Protein AF-A0A939L7K8-F1 (afdb_monomer_lite)

Secondary structure (DSSP, 8-state):
-EEEE---S-HHHHHHHHHHHHHHHHHTT-EEEEEETTTEEEEE-TT--EEEEEEPP-

Sequence (58 aa):
IDVRVPGHGSAGERWARIKAESERLVRAGGAVLQEFDGHHVVMADPEGNEFCVAAASA

Structure (mmCIF, N/CA/C/O backbone):
data_AF-A0A939L7K8-F1
#
_entry.id   AF-A0A939L7K8-F1
#
loop_
_atom_site.group_PDB
_atom_site.id
_atom_site.type_symbol
_atom_site.label_atom_id
_atom_site.label_alt_id
_atom_site.label_comp_id
_atom_site.label_asym_id
_atom_site.label_entity_id
_atom_site.label_seq_id
_atom_site.pdbx_PDB_ins_code
_atom_site.Cartn_x
_atom_site.Cartn_y
_atom_site.Cartn_z
_atom_site.occupancy
_atom_site.B_iso_or_equiv
_atom_site.auth_seq_id
_atom_site.auth_comp_id
_atom_site.auth_asym_id
_atom_site.auth_atom_id
_atom_site.pdbx_PDB_model_num
ATOM 1 N N . ILE A 1 1 ? 5.222 8.365 8.822 1.00 75.00 1 ILE A N 1
ATOM 2 C CA . ILE A 1 1 ? 6.313 7.357 8.692 1.00 75.00 1 ILE A CA 1
ATOM 3 C C . ILE A 1 1 ? 6.552 7.142 7.195 1.00 75.00 1 ILE A C 1
ATOM 5 O O . ILE A 1 1 ? 5.668 7.510 6.443 1.00 75.00 1 ILE A O 1
ATOM 9 N N . ASP A 1 2 ? 7.688 6.627 6.724 1.00 86.69 2 ASP A N 1
ATOM 10 C CA . ASP A 1 2 ? 7.866 6.301 5.296 1.00 86.69 2 ASP A CA 1
ATOM 11 C C . ASP A 1 2 ? 8.408 4.882 5.164 1.00 86.69 2 ASP A C 1
ATOM 13 O O . ASP A 1 2 ? 9.436 4.538 5.752 1.00 86.69 2 ASP A O 1
ATOM 17 N N . VAL A 1 3 ? 7.712 4.050 4.393 1.00 88.88 3 VAL A N 1
ATOM 18 C CA . VAL A 1 3 ? 8.078 2.654 4.160 1.00 88.88 3 VAL A CA 1
ATOM 19 C C . VAL A 1 3 ? 8.907 2.577 2.883 1.00 88.88 3 VAL A C 1
ATOM 21 O O . VAL A 1 3 ? 8.424 2.839 1.780 1.00 88.88 3 VAL A O 1
ATOM 24 N N . ARG A 1 4 ? 10.180 2.202 3.031 1.00 91.69 4 ARG A N 1
ATOM 25 C CA . ARG A 1 4 ? 11.105 1.986 1.914 1.00 91.69 4 ARG A CA 1
ATOM 26 C C . ARG A 1 4 ? 11.268 0.498 1.657 1.00 91.69 4 ARG A C 1
ATOM 28 O O . ARG A 1 4 ? 11.872 -0.205 2.460 1.00 91.69 4 ARG A O 1
ATOM 35 N N . VAL A 1 5 ? 10.743 0.029 0.529 1.00 89.62 5 VAL A N 1
ATOM 36 C CA . VAL A 1 5 ? 10.833 -1.373 0.117 1.00 89.62 5 VAL A CA 1
ATOM 37 C C . VAL A 1 5 ? 12.211 -1.620 -0.507 1.00 89.62 5 VAL A C 1
ATOM 39 O O . VAL A 1 5 ? 12.505 -1.046 -1.562 1.00 89.62 5 VAL A O 1
ATOM 42 N N . PRO A 1 6 ? 13.084 -2.438 0.111 1.00 85.56 6 PRO A N 1
ATOM 43 C CA . PRO A 1 6 ? 14.397 -2.728 -0.445 1.00 85.56 6 PRO A CA 1
ATOM 44 C C . PRO A 1 6 ? 14.283 -3.640 -1.676 1.00 85.56 6 PRO A C 1
ATOM 46 O O . PRO A 1 6 ? 13.501 -4.595 -1.721 1.00 85.56 6 PRO A O 1
ATOM 49 N N . GLY A 1 7 ? 15.106 -3.372 -2.687 1.00 75.62 7 GLY A N 1
ATOM 50 C CA . GLY A 1 7 ? 15.173 -4.211 -3.878 1.00 75.62 7 GLY A CA 1
ATOM 51 C C . GLY A 1 7 ? 15.782 -3.504 -5.077 1.00 75.62 7 GLY A C 1
ATOM 52 O O . GLY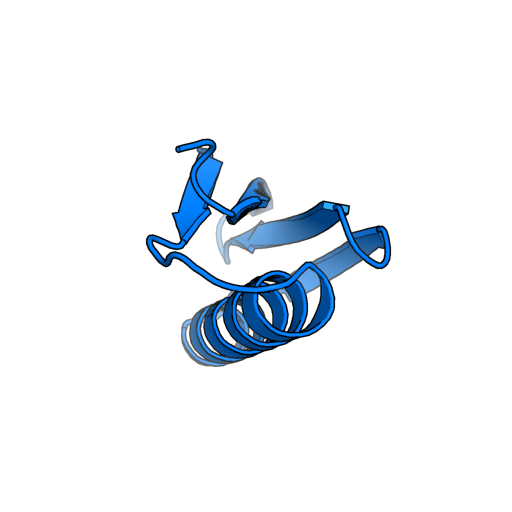 A 1 7 ? 15.455 -2.361 -5.374 1.00 75.62 7 GLY A O 1
ATOM 53 N N . HIS A 1 8 ? 16.655 -4.216 -5.778 1.00 74.44 8 HIS A N 1
ATOM 54 C CA . HIS A 1 8 ? 17.234 -3.813 -7.056 1.00 74.44 8 HIS A CA 1
ATOM 55 C C . HIS A 1 8 ? 16.417 -4.448 -8.187 1.00 74.44 8 HIS A C 1
ATOM 57 O O . HIS A 1 8 ? 15.821 -5.512 -8.006 1.00 74.44 8 HIS A O 1
ATOM 63 N N . GLY A 1 9 ? 16.366 -3.779 -9.336 1.00 81.62 9 GLY A N 1
ATOM 64 C CA . GLY A 1 9 ? 15.603 -4.233 -10.495 1.00 81.62 9 GLY A CA 1
ATOM 65 C C . GLY A 1 9 ? 15.111 -3.080 -11.361 1.00 81.62 9 GLY A C 1
ATOM 66 O O . GLY A 1 9 ? 15.300 -1.898 -11.041 1.00 81.62 9 GLY A O 1
ATOM 67 N N . SER A 1 10 ? 14.470 -3.442 -12.466 1.00 87.06 10 SER A N 1
ATOM 68 C CA . SER A 1 10 ? 13.779 -2.531 -13.378 1.00 87.06 10 SER A CA 1
ATOM 69 C C . SER A 1 10 ? 12.660 -1.747 -12.677 1.00 87.06 10 SER A C 1
ATOM 71 O O . SER A 1 10 ? 12.236 -2.070 -11.566 1.00 87.06 10 SER A O 1
ATOM 73 N N . ALA A 1 11 ? 12.149 -0.700 -13.330 1.00 85.88 11 ALA A N 1
ATOM 74 C CA . ALA A 1 11 ? 11.032 0.083 -12.798 1.00 85.88 11 ALA A CA 1
ATOM 75 C C . ALA A 1 11 ? 9.791 -0.779 -12.508 1.00 85.88 11 ALA A C 1
ATOM 77 O O . ALA A 1 11 ? 9.170 -0.607 -11.462 1.00 85.88 11 ALA A O 1
ATOM 78 N N . GLY A 1 12 ? 9.494 -1.754 -13.375 1.00 87.81 12 GLY A N 1
ATOM 79 C CA . GLY A 1 12 ? 8.381 -2.687 -13.187 1.00 87.81 12 GLY A CA 1
ATOM 80 C C . GLY A 1 12 ? 8.572 -3.615 -11.986 1.00 87.81 12 GLY A C 1
ATOM 81 O O . GLY A 1 12 ? 7.642 -3.809 -11.211 1.00 87.81 12 GLY A O 1
ATOM 82 N N . GLU A 1 13 ? 9.784 -4.132 -11.766 1.00 90.25 13 GLU A N 1
ATOM 83 C CA . GLU A 1 13 ? 10.076 -4.986 -10.605 1.00 90.25 13 GLU A CA 1
ATOM 84 C C . GLU A 1 13 ? 10.002 -4.212 -9.286 1.00 90.25 13 GLU A C 1
ATOM 86 O O . GLU A 1 13 ? 9.484 -4.724 -8.293 1.00 90.25 13 GLU A O 1
ATOM 91 N N . ARG A 1 14 ? 10.483 -2.962 -9.267 1.00 90.81 14 ARG A N 1
ATOM 92 C CA . ARG A 1 14 ? 10.342 -2.083 -8.097 1.00 90.81 14 ARG A CA 1
ATOM 93 C C . ARG A 1 14 ? 8.874 -1.787 -7.808 1.00 90.81 14 ARG A C 1
ATOM 95 O O . ARG A 1 14 ? 8.457 -1.881 -6.657 1.00 90.81 14 ARG A O 1
ATOM 102 N N . TRP A 1 15 ? 8.090 -1.485 -8.842 1.00 92.06 15 TRP A N 1
ATOM 103 C CA . TRP A 1 15 ? 6.659 -1.223 -8.703 1.00 92.06 15 TRP A CA 1
ATOM 104 C C . TRP A 1 15 ? 5.888 -2.442 -8.191 1.00 92.06 15 TRP A C 1
ATOM 106 O O . TRP A 1 15 ? 5.117 -2.325 -7.242 1.00 92.06 15 TRP A O 1
ATOM 116 N N . ALA A 1 16 ? 6.167 -3.630 -8.734 1.00 92.31 16 ALA A N 1
ATOM 117 C CA . ALA A 1 16 ? 5.564 -4.876 -8.268 1.00 92.31 16 ALA A CA 1
ATOM 118 C C . ALA A 1 16 ? 5.837 -5.129 -6.775 1.00 92.31 16 ALA A C 1
ATOM 120 O O . ALA A 1 16 ? 4.948 -5.562 -6.045 1.00 92.31 16 ALA A O 1
ATOM 121 N N . ARG A 1 17 ? 7.044 -4.804 -6.293 1.00 92.12 17 ARG A N 1
ATOM 122 C CA . ARG A 1 17 ? 7.384 -4.902 -4.864 1.00 92.12 17 ARG A CA 1
ATOM 123 C C . ARG A 1 17 ? 6.649 -3.874 -4.010 1.00 92.12 17 ARG A C 1
ATOM 125 O O . ARG A 1 17 ? 6.181 -4.234 -2.936 1.00 92.12 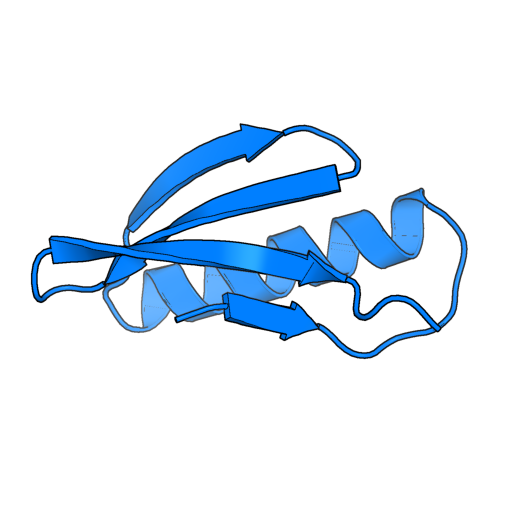17 ARG A O 1
ATOM 132 N N . ILE A 1 18 ? 6.542 -2.625 -4.474 1.00 93.88 18 ILE A N 1
ATOM 133 C CA . ILE A 1 18 ? 5.766 -1.582 -3.784 1.00 93.88 18 ILE A CA 1
ATOM 134 C C . ILE A 1 18 ? 4.320 -2.055 -3.611 1.00 93.88 18 ILE A C 1
ATOM 136 O O . ILE A 1 18 ? 3.825 -2.073 -2.490 1.00 93.88 18 ILE A O 1
ATOM 140 N N . LYS A 1 19 ? 3.684 -2.531 -4.689 1.00 94.06 19 LYS A N 1
ATOM 141 C CA . LYS A 1 19 ? 2.315 -3.070 -4.655 1.00 94.06 19 LYS A CA 1
ATOM 142 C C . LYS A 1 19 ? 2.184 -4.255 -3.696 1.00 94.06 19 LYS A C 1
ATOM 144 O O . LYS A 1 19 ? 1.260 -4.275 -2.889 1.00 94.06 19 LYS A O 1
ATOM 149 N N . ALA A 1 20 ? 3.124 -5.200 -3.731 1.00 94.25 20 ALA A N 1
ATOM 150 C CA . ALA A 1 20 ? 3.113 -6.352 -2.831 1.00 94.25 20 ALA A CA 1
ATOM 151 C C . ALA A 1 20 ? 3.240 -5.951 -1.347 1.00 94.25 20 ALA A C 1
ATOM 153 O O . ALA A 1 20 ? 2.564 -6.528 -0.491 1.00 94.25 20 ALA A O 1
ATOM 154 N N . GLU A 1 21 ? 4.069 -4.951 -1.027 1.00 94.69 21 GLU A N 1
ATOM 155 C CA . GLU A 1 21 ? 4.182 -4.451 0.348 1.00 94.69 21 GLU A CA 1
ATOM 156 C C . GLU A 1 21 ? 2.937 -3.659 0.763 1.00 94.69 21 GLU A C 1
ATOM 158 O O . GLU A 1 21 ? 2.442 -3.840 1.875 1.00 94.69 21 GLU A O 1
ATOM 163 N N . SER A 1 22 ? 2.362 -2.854 -0.135 1.00 94.62 22 SER A N 1
ATOM 164 C CA . SER A 1 22 ? 1.082 -2.185 0.110 1.00 94.62 22 SER A CA 1
ATOM 165 C C . SER A 1 22 ? -0.033 -3.188 0.413 1.00 94.62 22 SER A C 1
ATOM 167 O O . SER A 1 22 ? -0.751 -3.027 1.396 1.00 94.62 22 SER A O 1
ATOM 169 N N . GLU A 1 23 ? -0.147 -4.281 -0.345 1.00 95.44 23 GLU A N 1
ATOM 170 C CA . GLU A 1 23 ? -1.116 -5.351 -0.062 1.00 95.44 23 GLU A CA 1
ATOM 171 C C . GLU A 1 23 ? -0.890 -6.003 1.307 1.00 95.44 23 GLU A C 1
ATOM 173 O O . GLU A 1 23 ? -1.842 -6.322 2.027 1.00 95.44 23 GLU A O 1
ATOM 178 N N . ARG A 1 24 ? 0.373 -6.201 1.696 1.00 95.25 24 ARG A N 1
ATOM 179 C CA . ARG A 1 24 ? 0.715 -6.717 3.024 1.00 95.25 24 ARG A CA 1
ATOM 180 C C . ARG A 1 24 ? 0.278 -5.750 4.126 1.00 95.25 24 ARG A C 1
ATOM 182 O O . ARG A 1 24 ? -0.268 -6.209 5.127 1.00 95.25 24 ARG A O 1
ATOM 189 N N . LEU A 1 25 ? 0.493 -4.451 3.940 1.00 94.31 25 LEU A N 1
ATOM 190 C CA . LEU A 1 25 ? 0.084 -3.415 4.890 1.00 94.31 25 LEU A CA 1
ATOM 191 C C . LEU A 1 25 ? -1.438 -3.303 4.988 1.00 94.31 25 LEU A C 1
ATOM 193 O O . LEU A 1 25 ? -1.955 -3.168 6.094 1.00 94.31 25 LEU A O 1
ATOM 197 N N . VAL A 1 26 ? -2.163 -3.472 3.877 1.00 95.50 26 VAL A N 1
ATOM 198 C CA . VAL A 1 26 ? -3.631 -3.566 3.901 1.00 95.50 26 VAL A CA 1
ATOM 199 C C . VAL A 1 26 ? -4.094 -4.734 4.769 1.00 95.50 26 VAL A C 1
ATOM 201 O O . VAL A 1 26 ? -4.959 -4.572 5.627 1.00 95.50 26 VAL A O 1
ATOM 204 N N . ARG A 1 27 ? -3.469 -5.910 4.627 1.00 95.12 27 ARG A N 1
ATOM 205 C CA . ARG A 1 27 ? -3.778 -7.065 5.492 1.00 95.12 27 ARG A CA 1
ATOM 206 C C . ARG A 1 27 ? -3.441 -6.832 6.968 1.00 95.12 27 ARG A C 1
ATOM 208 O O . ARG A 1 27 ? -4.034 -7.484 7.819 1.00 95.12 27 ARG A O 1
ATOM 215 N N . ALA A 1 28 ? -2.510 -5.930 7.271 1.00 94.62 28 ALA A N 1
ATOM 216 C CA . ALA A 1 28 ? -2.174 -5.531 8.636 1.00 94.62 28 ALA A CA 1
ATOM 217 C C . ALA A 1 28 ? -3.122 -4.457 9.212 1.00 94.62 28 ALA A C 1
ATOM 219 O O . ALA A 1 28 ? -2.944 -4.053 10.358 1.00 94.62 28 ALA A O 1
ATOM 220 N N . GLY A 1 29 ? -4.125 -4.015 8.444 1.00 94.56 29 GLY A N 1
ATOM 221 C CA . GLY A 1 29 ? -5.111 -3.008 8.846 1.00 94.56 29 GLY A CA 1
ATOM 222 C C . GLY A 1 29 ? -4.915 -1.634 8.202 1.00 94.56 29 GLY A C 1
ATOM 223 O O . GLY A 1 29 ? -5.702 -0.731 8.463 1.00 94.56 29 GLY A O 1
ATOM 224 N N . GLY A 1 30 ? -3.894 -1.462 7.359 1.00 95.50 30 GLY A N 1
ATOM 225 C CA . GLY A 1 30 ? -3.721 -0.237 6.587 1.00 95.50 30 GLY A CA 1
ATOM 226 C C . GLY A 1 30 ? -4.767 -0.076 5.480 1.00 95.50 30 GLY A C 1
ATOM 227 O O . GLY A 1 30 ? -5.421 -1.029 5.055 1.00 95.50 30 GLY A O 1
ATOM 228 N N . ALA A 1 31 ? -4.889 1.137 4.960 1.00 95.62 31 ALA A N 1
ATOM 229 C CA . ALA A 1 31 ? -5.738 1.456 3.819 1.00 95.62 31 ALA A CA 1
ATOM 230 C C . ALA A 1 31 ? -4.918 2.166 2.741 1.00 95.62 31 ALA A C 1
ATOM 232 O O . ALA A 1 31 ? -4.106 3.034 3.048 1.00 95.62 31 ALA A O 1
ATOM 233 N N . VAL A 1 32 ? -5.124 1.813 1.472 1.00 95.56 32 VAL A N 1
ATOM 234 C CA . VAL A 1 32 ? -4.553 2.573 0.352 1.00 95.56 32 VAL A CA 1
ATOM 235 C C . VAL A 1 32 ? -5.382 3.836 0.155 1.00 95.56 32 VAL A C 1
ATOM 237 O O . VAL A 1 32 ? -6.595 3.748 -0.022 1.00 95.56 32 VAL A O 1
ATOM 240 N N . LEU A 1 33 ? -4.724 4.994 0.175 1.00 95.31 33 LEU A N 1
ATOM 241 C CA . LEU A 1 33 ? -5.354 6.287 -0.090 1.00 95.31 33 LEU A CA 1
ATOM 242 C C . LEU A 1 33 ? -5.173 6.701 -1.550 1.00 95.31 33 LEU A C 1
ATOM 244 O O . LEU A 1 33 ? -6.130 7.117 -2.198 1.00 95.31 33 LEU A O 1
ATOM 248 N N . GLN A 1 34 ? -3.950 6.575 -2.076 1.00 95.06 34 GLN A N 1
ATOM 249 C CA . GLN A 1 34 ? -3.630 6.999 -3.436 1.00 95.06 34 GLN A CA 1
ATOM 250 C C . GLN A 1 34 ? -2.462 6.207 -4.025 1.00 95.06 34 GLN A C 1
ATOM 252 O O . GLN A 1 34 ? -1.454 5.983 -3.363 1.00 95.06 34 GLN A O 1
ATOM 257 N N . GLU A 1 35 ? -2.563 5.829 -5.298 1.00 94.38 35 GLU A N 1
ATOM 258 C CA . GLU A 1 35 ? -1.492 5.145 -6.025 1.00 94.38 35 GLU A CA 1
ATOM 259 C C . GLU A 1 35 ? -0.857 6.093 -7.047 1.00 94.38 35 GLU A C 1
ATOM 261 O O . GLU A 1 35 ? -1.542 6.632 -7.916 1.00 94.38 35 GLU A O 1
ATOM 266 N N . PHE A 1 36 ? 0.460 6.293 -6.956 1.00 92.19 36 PHE A N 1
ATOM 267 C CA . PHE A 1 36 ? 1.247 6.999 -7.965 1.00 92.19 36 PHE A CA 1
ATOM 268 C C . PHE A 1 36 ? 2.058 5.977 -8.751 1.00 92.19 36 PHE A C 1
ATOM 270 O O . PHE A 1 36 ? 3.148 5.572 -8.329 1.00 92.19 36 PHE A O 1
ATOM 277 N N . ASP A 1 37 ? 1.495 5.558 -9.882 1.00 86.94 37 ASP A N 1
ATOM 278 C CA . ASP A 1 37 ? 2.028 4.473 -10.700 1.00 86.94 37 ASP A CA 1
ATOM 279 C C . ASP A 1 37 ? 3.516 4.678 -11.027 1.00 86.94 37 ASP A C 1
ATOM 281 O O . ASP A 1 37 ? 3.945 5.744 -11.477 1.00 86.94 37 ASP A O 1
ATOM 285 N N . GLY A 1 38 ? 4.328 3.670 -10.708 1.00 82.62 38 GLY A N 1
ATOM 286 C CA . GLY A 1 38 ? 5.774 3.690 -10.930 1.00 82.62 38 GLY A CA 1
ATOM 287 C C . GLY A 1 38 ? 6.606 4.523 -9.942 1.00 82.62 38 GLY A C 1
ATOM 288 O O . GLY A 1 38 ? 7.832 4.533 -10.080 1.00 82.62 38 GLY A O 1
ATOM 289 N N . HIS A 1 39 ? 6.000 5.180 -8.942 1.00 87.44 39 HIS A N 1
ATOM 290 C CA . HIS A 1 39 ? 6.728 5.993 -7.954 1.00 87.44 39 HIS A CA 1
ATOM 291 C C . HIS A 1 39 ? 6.500 5.542 -6.502 1.00 87.44 39 HIS A C 1
ATOM 293 O O . HIS A 1 39 ? 7.453 5.119 -5.842 1.00 87.44 39 HIS A O 1
ATOM 299 N N . HIS A 1 40 ? 5.266 5.632 -5.993 1.00 92.62 40 HIS A N 1
ATOM 300 C CA . HIS A 1 40 ? 4.926 5.285 -4.604 1.00 92.62 40 HIS A CA 1
ATOM 301 C C . HIS A 1 40 ? 3.413 5.122 -4.406 1.00 92.62 40 HIS A C 1
ATOM 303 O O . HIS A 1 40 ? 2.615 5.539 -5.240 1.00 92.62 40 HIS A O 1
ATOM 309 N N . VAL A 1 41 ? 3.015 4.538 -3.281 1.00 95.56 41 VAL A N 1
ATOM 310 C CA . VAL A 1 41 ? 1.617 4.433 -2.846 1.00 95.56 41 VAL A CA 1
ATOM 311 C C . VAL A 1 41 ? 1.467 5.152 -1.511 1.00 95.56 41 VAL A C 1
ATOM 313 O O . VAL A 1 41 ? 2.245 4.909 -0.595 1.00 95.56 41 VAL A O 1
ATOM 316 N N . VAL A 1 42 ? 0.481 6.034 -1.393 1.00 95.56 42 VAL A N 1
ATOM 317 C CA . VAL A 1 42 ? 0.099 6.676 -0.132 1.00 95.56 42 VAL A CA 1
ATOM 318 C C . VAL A 1 42 ? -0.907 5.785 0.579 1.00 95.56 42 VAL A C 1
ATOM 320 O O . VAL A 1 42 ? -1.894 5.338 -0.014 1.00 95.56 42 VAL A O 1
ATOM 323 N N . MET A 1 43 ? -0.651 5.524 1.854 1.00 96.50 43 MET A N 1
ATOM 324 C CA . MET A 1 43 ? -1.460 4.669 2.708 1.00 96.50 43 MET A CA 1
ATOM 325 C C . MET A 1 43 ? -1.728 5.339 4.054 1.00 96.50 43 MET A C 1
ATOM 327 O O . MET A 1 43 ? -0.960 6.192 4.487 1.00 96.50 43 MET A O 1
ATOM 331 N N . ALA A 1 44 ? -2.802 4.918 4.715 1.00 96.50 44 ALA A N 1
ATOM 332 C CA . ALA A 1 44 ? -3.088 5.235 6.107 1.00 96.50 44 ALA A CA 1
ATOM 333 C C . ALA A 1 44 ? -2.962 3.980 6.971 1.00 96.50 44 ALA A C 1
ATOM 335 O O . ALA A 1 44 ? -3.313 2.883 6.529 1.00 96.50 44 ALA A O 1
ATOM 336 N N . ASP A 1 45 ? -2.471 4.130 8.196 1.00 94.25 45 ASP A N 1
ATOM 337 C CA . ASP A 1 45 ? -2.554 3.083 9.215 1.00 94.25 45 ASP A CA 1
ATOM 338 C C . ASP A 1 45 ? -3.940 3.102 9.912 1.00 94.25 45 ASP A C 1
ATOM 340 O O . ASP A 1 45 ? -4.734 4.022 9.688 1.00 94.25 45 ASP A O 1
ATOM 344 N N . PRO A 1 46 ? -4.275 2.100 10.749 1.00 92.44 46 PRO A N 1
ATOM 345 C CA . PRO A 1 46 ? -5.536 2.086 11.498 1.00 92.44 46 PRO A CA 1
ATOM 346 C C . PRO A 1 46 ? -5.743 3.283 12.437 1.00 92.44 46 PRO A C 1
ATOM 348 O O . PRO A 1 46 ? -6.874 3.563 12.829 1.00 92.44 46 PRO A O 1
ATOM 351 N N . GLU A 1 47 ? -4.664 3.960 12.830 1.00 91.75 47 GLU A N 1
ATOM 352 C CA . GLU A 1 47 ? -4.692 5.145 13.691 1.00 91.75 47 GLU A CA 1
ATOM 353 C C . GLU A 1 47 ? -4.972 6.427 12.884 1.00 91.75 47 GLU A C 1
ATOM 355 O O . GLU A 1 47 ? -5.218 7.484 13.463 1.00 91.75 47 GLU A O 1
ATOM 360 N N . GLY A 1 48 ? -4.996 6.326 11.550 1.00 90.62 48 GLY A N 1
ATOM 361 C CA . GLY A 1 48 ? -5.240 7.426 10.625 1.00 90.62 48 GLY A CA 1
ATOM 362 C C . GLY A 1 48 ? -3.978 8.180 10.211 1.00 90.62 48 GLY A C 1
ATOM 363 O O . GLY A 1 48 ? -4.092 9.233 9.585 1.00 90.62 48 GLY A O 1
ATOM 364 N N . ASN A 1 49 ? -2.780 7.678 10.530 1.00 93.56 49 ASN A N 1
ATOM 365 C CA . ASN A 1 49 ? -1.542 8.323 10.109 1.00 93.56 49 ASN A CA 1
ATOM 366 C C . ASN A 1 49 ? -1.236 8.002 8.649 1.00 93.56 49 ASN A C 1
ATOM 368 O O . ASN A 1 49 ? -1.174 6.839 8.247 1.00 93.56 49 ASN A O 1
ATOM 372 N N . GLU A 1 50 ? -0.953 9.046 7.879 1.00 95.50 50 GLU A N 1
ATOM 373 C CA . GLU A 1 50 ? -0.580 8.928 6.475 1.00 95.50 50 GLU A CA 1
ATOM 374 C C . GLU A 1 50 ? 0.916 8.626 6.311 1.00 95.50 50 GLU A C 1
ATOM 376 O O . GLU A 1 50 ? 1.786 9.177 7.000 1.00 95.50 50 GLU A O 1
ATOM 381 N N . PHE A 1 51 ? 1.225 7.731 5.376 1.00 94.38 51 PHE A N 1
ATOM 382 C CA . PHE A 1 51 ? 2.585 7.341 5.040 1.00 94.38 51 PHE A CA 1
ATOM 383 C C . PHE A 1 51 ? 2.732 6.906 3.585 1.00 94.38 51 PHE A C 1
ATOM 385 O O . PHE A 1 51 ? 1.780 6.458 2.948 1.00 94.38 51 PHE A O 1
ATOM 392 N N . CYS A 1 52 ? 3.953 7.002 3.058 1.00 95.06 52 CYS A N 1
ATOM 393 C CA . CYS A 1 52 ? 4.258 6.569 1.699 1.00 95.06 52 CYS A CA 1
ATOM 394 C C . CYS A 1 52 ? 4.970 5.213 1.692 1.00 95.06 52 CYS A C 1
ATOM 396 O O . CYS A 1 52 ? 5.890 4.974 2.474 1.00 95.06 52 CYS A O 1
ATOM 398 N N . VAL A 1 53 ? 4.587 4.348 0.757 1.00 94.06 53 VAL A N 1
ATOM 399 C CA . VAL A 1 53 ? 5.288 3.113 0.402 1.00 94.06 53 VAL A CA 1
ATOM 400 C C . VAL A 1 53 ? 5.981 3.338 -0.932 1.00 94.06 53 VAL A C 1
ATOM 402 O O . VAL A 1 53 ? 5.334 3.489 -1.967 1.00 94.06 53 VAL A O 1
ATOM 405 N N . ALA A 1 54 ? 7.306 3.379 -0.915 1.00 93.75 54 ALA A N 1
ATOM 406 C CA . ALA A 1 54 ? 8.122 3.618 -2.098 1.00 93.75 54 ALA A CA 1
ATOM 407 C C . ALA A 1 54 ? 9.298 2.645 -2.130 1.00 93.75 54 ALA A C 1
ATOM 409 O O . ALA A 1 54 ? 9.690 2.086 -1.105 1.00 93.75 54 ALA A O 1
ATOM 410 N N . ALA A 1 55 ? 9.915 2.467 -3.293 1.00 90.50 55 ALA A N 1
ATOM 411 C CA . ALA A 1 55 ? 11.181 1.752 -3.352 1.00 90.50 55 ALA A CA 1
ATOM 412 C C . ALA A 1 55 ? 12.244 2.521 -2.548 1.00 90.50 55 ALA A C 1
ATOM 414 O O . ALA A 1 55 ? 12.239 3.760 -2.488 1.00 90.50 55 ALA A O 1
ATOM 415 N N . ALA A 1 56 ? 13.158 1.785 -1.918 1.00 83.19 56 ALA A N 1
ATOM 416 C CA . ALA A 1 56 ? 14.402 2.376 -1.456 1.00 83.19 56 ALA A CA 1
ATOM 417 C C . ALA A 1 56 ? 15.155 2.903 -2.686 1.00 83.19 56 ALA A C 1
ATOM 419 O O . ALA A 1 56 ? 15.386 2.154 -3.638 1.00 83.19 56 AL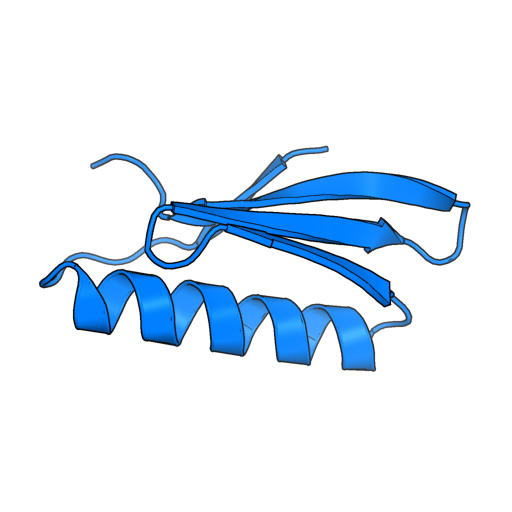A A O 1
ATOM 420 N N . SER A 1 57 ? 15.505 4.190 -2.686 1.00 63.28 57 SER A N 1
ATOM 421 C CA . SER A 1 57 ? 16.493 4.700 -3.632 1.00 63.28 57 SER A CA 1
ATOM 422 C C . SER A 1 57 ? 17.799 3.970 -3.331 1.00 63.28 57 SER A C 1
ATOM 424 O O . SER A 1 57 ? 18.271 4.031 -2.196 1.00 63.28 57 SER A O 1
ATOM 426 N N . ALA A 1 58 ? 18.300 3.206 -4.302 1.00 50.75 58 ALA A N 1
ATOM 427 C CA . ALA A 1 58 ? 19.647 2.652 -4.241 1.00 50.75 58 ALA A CA 1
ATOM 428 C C . ALA A 1 58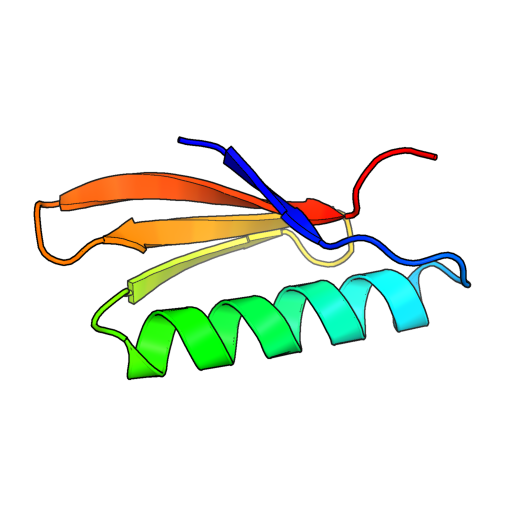 ? 20.681 3.783 -4.202 1.00 50.75 58 ALA A C 1
ATOM 430 O O . ALA A 1 58 ? 20.429 4.817 -4.866 1.00 50.75 58 ALA A O 1
#

Radius of gyration: 10.69 Å; chains: 1; bounding box: 25×16×27 Å

Foldseek 3Di:
DEAAQEDDDDLVVQQVSQVVVVVVQVVVAKAFDDDDRSAWTWIAHNVGDIYIRGHPDD

pLDDT: mean 90.07, std 8.23, range [50.75, 96.5]

=== Feature glossary ===
Legend for the data blocks above and below:

— What the protein is —

The amino-acid sequence is the protein's primary structure: the linear order of residues from the N-terminus to the C-terminus, written in one-letter code. Everything else here — the 3D coordinates, the secondary structure, the domain annotations — is ultimately a consequence of this string.

Functional annotations link the protein to curated databases. InterPro entries identify conserved domains and families by matching the sequence against member-database signatures (Pfam, PROSI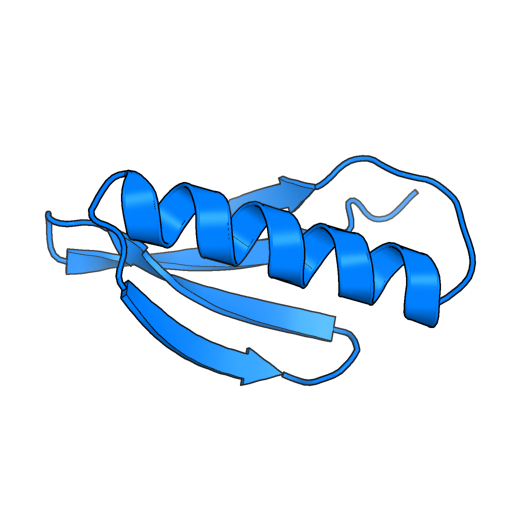TE, CDD, …). Gene Ontology (GO) terms describe molecular function, biological process, and cellular component in a controlled vocabulary. CATH places the structure in a hierarchical fold classification (Class/Architecture/Topology/Homologous-superfamily). The organism is the source species.

— Where its atoms are —

Atomic coordinates in PDBx/mmCIF format — the same representation the Protein Data Bank distributes. Each line of the _atom_site loop places one backbone atom in Cartesian space (units: ångströms, origin: arbitrary).

The six renders are orthographic views along the three Cartesian axes in both directions. Representation (cartoon, sticks, or surface) and color scheme (sequence-rainbow or by-chain) vary across proteins so the training set covers all the common visualization conventions.

— Local backbone conformation —

Eight-state secondary structure (DSSP): H is the canonical α-helix, G the tighter 3₁₀-helix, I the wider π-helix; E/B are β-structure, T and S are turns and bends, and '-' is everything else. DSSP derives these from the pattern of main-chain N–H···O=C hydrogen bonds, not from the sequence.

Three-state secondary structure (P-SEA) collapses the eight DSSP classes into helix (a), strand (b), and coil (c). P-SEA assigns these from Cα geometry alone — distances and angles — without requiring backbone oxygens, so it works on any Cα trace.

φ (phi) and ψ (psi) are the two rotatable backbone dihedrals per residue: φ is the C(i-1)–N–Cα–C torsion, ψ is the N–Cα–C–N(i+1) torsion, both in degrees on (−180°, 180°]. α-helical residues cluster near (−60°, −45°); β-strand residues near (−120°, +130°). A Ramachandran plot is simply a scatter of (φ, ψ) for every residue.

— Global shape and packing —

The geometric summary reports three shape descriptors. Rg (radius of gyration) measures how spread out the Cα atoms are about their centre of mass; compact globular proteins have small Rg, elongated or unfolded ones large. Cα contacts (<8 Å, |i−j|>4) count long-range residue pairs in spatial proximity — high for tightly packed folds, near zero for rods or random coil. The bounding-box extents give the protein's footprint along x, y, z in Å.

SASA measures how much of the protein is reachable by solvent. It is computed by rolling a water-sized probe over the atomic surface and summing the exposed area (Å²). Per-residue SASA distinguishes core (buried, low SASA) from surface (exposed, high SASA) residues; total SASA is a whole-molecule size measure.

Plot images: a contact map (which residues are close in 3D, as an N×N binary image), a Ramachandran scatter (backbone torsion angles, revealing secondary-structure composition at a glance), and — for AlphaFold structures — a PAE heatmap (pairwise prediction confidence).

— Structural neighborhood —

A 3Di character summarizes, for each residue, the relative orientation of the Cα frame of its nearest spatial neighbor. Because it encodes fold topology rather than chemistry, 3Di alignments detect remote structural similarity that sequence alignment misses.

The Foldseek neighbor list gives the closest experimentally determined structures in the PDB, ranked by structural alignment. TM-score near 1 means near-identical fold; near 0.3 means only rough topology match. This is how one finds what a novel AlphaFold prediction most resembles in the solved-structure universe.

— Confidence and disorder —

For AlphaFold models, the B-factor field carries pLDDT — the model's own estimate of local accuracy on a 0–100 scale. Regions with pLDDT<50 should be treated as essentially unmodeled; they often correspond to intrinsically disor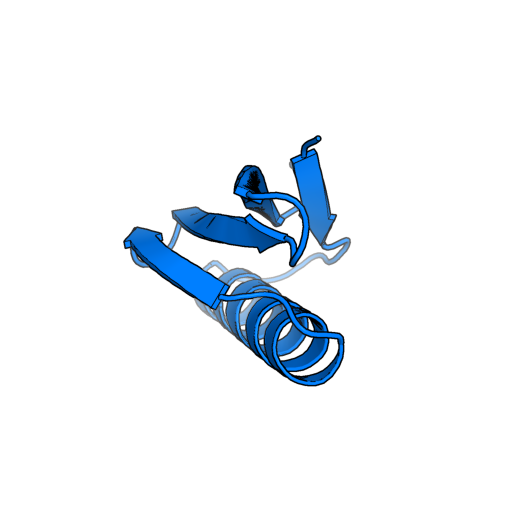dered segments.

Crystallographic B-factors measure how much each atom's electron density is smeared out, in Å². They rise in mobile loops and surface residues and fall in the buried interior. In AlphaFold models this column is repurposed to hold pLDDT instead.

Predicted Aligned Error (PAE) is an AlphaFold confidence matrix: entry (i, j) is the expected error in the position of residue j, in ångströms, when the prediction is superimposed on the true structure at residue i. Low PAE within a block of residues means that block is internally rigid and well-predicted; high PAE between two blocks means their relative placement is uncertain even if each block individually is confident.